Protein AF-A0A182JMR2-F1 (afdb_monomer_lite)

Sequence (77 aa):
MRYTTATTAAVKSIKKQHLVEVRSMANPPAVVKLALESICLLLGENASDWKSIRAVIMRENFINLIKMFSKILSTST

pLDDT: mean 70.47, std 12.39, range [40.59, 86.31]

Radius of gyration: 12.01 Å; chains: 1; bounding box: 22×36×30 Å

Foldseek 3Di:
DPDPDPLLVLLLPDDPVVLVVLLVDPDDDPSVLVNLCVLCVVVVHRPPDPVSSSVLSPDPCNVVSSVVSSVVSVPPD

InterPro domains:
  IPR026983 Dynein heavy chain [PTHR10676] (5-69)

Secondary structure (DSSP, 8-state):
---SSSHHHHHTT--HHHHHHHHH-SS--HHHHHHHHHHHHHTT----SHHHHHHHHTSHHHHHHHHHHHHHHHS--

Structure (mmCIF, N/CA/C/O backbone):
data_AF-A0A182JMR2-F1
#
_entry.id   AF-A0A182JMR2-F1
#
loop_
_atom_site.group_PDB
_atom_site.id
_atom_site.type_symbol
_atom_site.label_atom_id
_atom_site.label_alt_id
_atom_site.label_comp_id
_atom_site.label_asym_id
_atom_site.label_entity_id
_atom_site.label_seq_id
_atom_site.pdbx_PDB_ins_code
_atom_site.Cartn_x
_atom_site.Cartn_y
_atom_site.Cartn_z
_atom_site.occupancy
_atom_site.B_iso_or_equiv
_atom_site.auth_seq_id
_atom_site.auth_comp_id
_atom_site.auth_asym_id
_atom_site.auth_atom_id
_atom_site.pdbx_PDB_model_num
ATOM 1 N N . MET A 1 1 ? -5.154 26.037 -4.029 1.00 44.12 1 MET A N 1
ATOM 2 C CA . MET A 1 1 ? -4.828 24.615 -4.285 1.00 44.12 1 MET A CA 1
ATOM 3 C C . MET A 1 1 ? -5.822 23.736 -3.536 1.00 44.12 1 MET A C 1
ATOM 5 O O . MET A 1 1 ? -5.765 23.692 -2.319 1.00 44.12 1 MET A O 1
ATOM 9 N N . ARG A 1 2 ? -6.783 23.112 -4.229 1.00 40.59 2 ARG A N 1
ATOM 10 C CA . ARG A 1 2 ? -7.859 22.291 -3.633 1.00 40.59 2 ARG A CA 1
ATOM 11 C C . ARG A 1 2 ? -7.867 20.883 -4.246 1.00 40.59 2 ARG A C 1
ATOM 13 O O . ARG A 1 2 ? -8.819 20.523 -4.921 1.00 40.59 2 ARG A O 1
ATOM 20 N N . TYR A 1 3 ? -6.799 20.108 -4.052 1.00 47.00 3 TYR A N 1
ATOM 21 C CA . TYR A 1 3 ? -6.714 18.746 -4.613 1.00 47.00 3 TYR A CA 1
ATOM 22 C C . TYR A 1 3 ? -6.480 17.632 -3.580 1.00 47.00 3 TYR A C 1
ATOM 24 O O . TYR A 1 3 ? -6.431 16.469 -3.955 1.00 47.00 3 TYR A O 1
ATOM 32 N N . THR A 1 4 ? -6.373 17.933 -2.282 1.00 47.84 4 THR A N 1
ATOM 33 C CA . THR A 1 4 ? -5.924 16.937 -1.287 1.00 47.84 4 THR A CA 1
ATOM 34 C C . THR A 1 4 ? -7.019 16.367 -0.380 1.00 47.84 4 THR A C 1
ATOM 36 O O . THR A 1 4 ? -6.741 15.453 0.389 1.00 47.84 4 THR A O 1
ATOM 39 N N . THR A 1 5 ? -8.267 16.845 -0.442 1.00 47.53 5 THR A N 1
ATOM 40 C CA . THR A 1 5 ? -9.300 16.454 0.540 1.00 47.53 5 THR A CA 1
ATOM 41 C C . THR A 1 5 ? -10.117 15.211 0.174 1.00 47.53 5 THR A C 1
ATOM 43 O O . THR A 1 5 ? -10.723 14.624 1.064 1.00 47.53 5 THR A O 1
ATOM 46 N N . ALA A 1 6 ? -10.127 14.758 -1.085 1.00 48.81 6 ALA A N 1
ATOM 47 C CA . ALA A 1 6 ? -10.907 13.578 -1.489 1.00 48.81 6 ALA A CA 1
ATOM 48 C C . ALA A 1 6 ? -10.133 12.250 -1.346 1.00 48.81 6 ALA A C 1
ATOM 50 O O . ALA A 1 6 ? -10.724 11.209 -1.059 1.00 48.81 6 ALA A O 1
ATOM 51 N N . THR A 1 7 ? -8.806 12.271 -1.492 1.00 51.31 7 THR A N 1
ATOM 52 C CA . THR A 1 7 ? -7.957 11.067 -1.444 1.00 51.31 7 THR A CA 1
ATOM 53 C C . THR A 1 7 ? -7.800 10.498 -0.031 1.00 51.31 7 THR A C 1
ATOM 55 O O . THR A 1 7 ? -7.505 9.318 0.125 1.00 51.31 7 THR A O 1
ATOM 58 N N . THR A 1 8 ? -8.018 11.300 1.015 1.00 52.62 8 THR A N 1
ATOM 59 C CA . THR A 1 8 ? -7.798 10.899 2.417 1.00 52.62 8 THR A CA 1
ATOM 60 C C . THR A 1 8 ? -8.924 10.036 2.991 1.00 52.62 8 THR A C 1
ATOM 62 O O . THR A 1 8 ? -8.664 9.155 3.810 1.00 52.62 8 THR A O 1
ATOM 65 N N . ALA A 1 9 ? -10.171 10.230 2.551 1.00 51.19 9 ALA A N 1
AT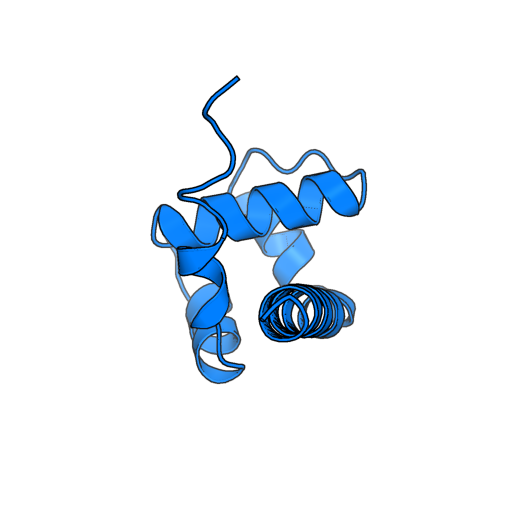OM 66 C CA . ALA A 1 9 ? -11.310 9.431 3.017 1.00 51.19 9 ALA A CA 1
ATOM 67 C C . ALA A 1 9 ? -11.280 7.997 2.456 1.00 51.19 9 ALA A C 1
ATOM 69 O O . ALA A 1 9 ? -11.615 7.034 3.144 1.00 51.19 9 ALA A O 1
ATOM 70 N N . ALA A 1 10 ? -10.802 7.861 1.221 1.00 52.56 10 ALA A N 1
ATOM 71 C CA . ALA A 1 10 ? -10.678 6.616 0.472 1.00 52.56 10 ALA A CA 1
ATOM 72 C C . ALA A 1 10 ? -9.830 5.536 1.166 1.00 52.56 10 ALA A C 1
ATOM 74 O O . ALA A 1 10 ? -10.166 4.353 1.184 1.00 52.56 10 ALA A O 1
ATOM 75 N N . VAL A 1 11 ? -8.716 5.956 1.754 1.00 55.47 11 VAL A N 1
ATOM 76 C CA . VAL A 1 11 ? -7.691 5.071 2.324 1.00 55.47 11 VAL A CA 1
ATOM 77 C C . VAL A 1 11 ? -7.972 4.663 3.770 1.00 55.47 11 VAL A C 1
ATOM 79 O O . VAL A 1 11 ? -7.396 3.683 4.242 1.00 55.47 11 VAL A O 1
ATOM 82 N N . LYS A 1 12 ? -8.896 5.345 4.465 1.00 54.53 12 LYS A N 1
ATOM 83 C CA . LYS A 1 12 ? -9.311 4.976 5.832 1.00 54.53 12 LYS A CA 1
ATOM 84 C C . LYS A 1 12 ? -9.988 3.599 5.899 1.00 54.53 12 LYS A C 1
ATOM 86 O O . LYS A 1 12 ? -9.957 2.976 6.954 1.00 54.53 12 LYS A O 1
ATOM 91 N N . SER A 1 13 ? -10.539 3.090 4.793 1.00 55.56 13 SER A N 1
ATOM 92 C CA . SER A 1 13 ? -11.239 1.791 4.762 1.00 55.56 13 SER A CA 1
ATOM 93 C C . SER A 1 13 ? -10.418 0.614 4.223 1.00 55.56 13 SER A C 1
ATOM 95 O O . SER A 1 13 ? -10.932 -0.505 4.175 1.00 55.56 13 SER A O 1
ATOM 97 N N . ILE A 1 14 ? -9.147 0.797 3.840 1.00 63.53 14 ILE A N 1
ATOM 98 C CA . ILE A 1 14 ? -8.355 -0.309 3.274 1.00 63.53 14 ILE A CA 1
ATOM 99 C C . ILE A 1 14 ? -7.895 -1.256 4.394 1.00 63.53 14 ILE A C 1
ATOM 101 O O . ILE A 1 14 ? -6.827 -1.110 4.986 1.00 63.53 14 ILE A O 1
ATOM 105 N N . LYS A 1 15 ? -8.723 -2.261 4.689 1.00 61.12 15 LYS A N 1
ATOM 106 C CA . LYS A 1 15 ? -8.393 -3.392 5.571 1.00 61.12 15 LYS A CA 1
ATOM 107 C C . LYS A 1 15 ? -7.494 -4.404 4.854 1.00 61.12 15 LYS A C 1
ATOM 109 O O . LYS A 1 15 ? -7.515 -4.527 3.632 1.00 61.12 15 LYS A O 1
ATOM 114 N N . LYS A 1 16 ? -6.768 -5.215 5.634 1.00 64.75 16 LYS A N 1
ATOM 115 C CA . LYS A 1 16 ? -5.915 -6.319 5.141 1.00 64.75 16 LYS A CA 1
ATOM 116 C C . LYS A 1 16 ? -6.645 -7.252 4.155 1.00 64.75 16 LYS A C 1
ATOM 118 O O . LYS A 1 16 ? -6.031 -7.703 3.198 1.00 64.75 16 LYS A O 1
ATOM 123 N N . GLN A 1 17 ? -7.941 -7.499 4.371 1.00 66.19 17 GLN A N 1
ATOM 124 C CA . GLN A 1 17 ? -8.796 -8.291 3.474 1.00 66.19 17 GLN A CA 1
ATOM 125 C C . GLN A 1 17 ? -8.922 -7.670 2.077 1.00 66.19 17 GLN A C 1
ATOM 127 O O . GLN A 1 17 ? -8.729 -8.368 1.087 1.00 66.19 17 GLN A O 1
ATOM 132 N N . HIS A 1 18 ? -9.132 -6.354 1.990 1.00 69.06 18 HIS A N 1
ATOM 133 C CA . HIS A 1 18 ? -9.227 -5.657 0.708 1.00 69.06 18 HIS A CA 1
ATOM 134 C C . HIS A 1 18 ? -7.913 -5.722 -0.080 1.00 69.06 18 HIS A C 1
ATOM 136 O O . HIS A 1 18 ? -7.943 -5.753 -1.300 1.00 69.06 18 HIS A O 1
ATOM 142 N N . LEU A 1 19 ? -6.752 -5.827 0.579 1.00 71.12 19 LEU A N 1
ATOM 143 C CA . LEU A 1 19 ? -5.476 -6.017 -0.125 1.00 71.12 19 LEU A CA 1
ATOM 144 C C . LEU A 1 19 ? -5.375 -7.378 -0.825 1.00 71.12 19 LEU A C 1
ATOM 146 O O . LEU A 1 19 ? -4.805 -7.464 -1.911 1.00 71.12 19 LEU A O 1
ATOM 150 N N . VAL A 1 20 ? -5.921 -8.434 -0.216 1.00 73.69 20 VAL A N 1
ATOM 151 C CA . VAL A 1 20 ? -5.962 -9.774 -0.824 1.00 73.69 20 VAL A CA 1
ATOM 152 C C . VAL A 1 20 ? -6.882 -9.771 -2.046 1.00 73.69 20 VAL A C 1
ATOM 154 O O . VAL A 1 20 ? -6.521 -10.313 -3.092 1.00 73.69 20 VAL A O 1
ATOM 157 N N . GLU A 1 21 ? -8.022 -9.086 -1.949 1.00 77.50 21 GLU A N 1
ATOM 158 C CA . GLU A 1 21 ? -8.935 -8.907 -3.080 1.00 77.50 21 GLU A CA 1
ATOM 159 C C . GLU A 1 21 ? -8.291 -8.093 -4.206 1.00 77.50 21 GLU A C 1
ATOM 161 O O . GLU A 1 21 ? -8.286 -8.526 -5.355 1.00 77.50 21 GLU A O 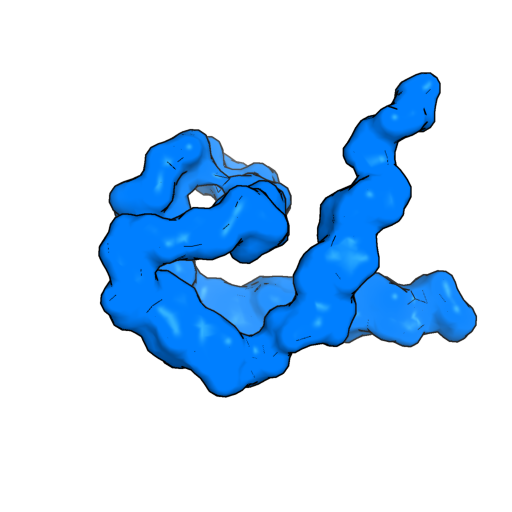1
ATOM 166 N N . VAL A 1 22 ? -7.644 -6.971 -3.882 1.00 77.44 22 VAL A N 1
ATOM 167 C CA . VAL A 1 22 ? -6.991 -6.082 -4.858 1.00 77.44 22 VAL A CA 1
ATOM 168 C C . VAL A 1 22 ? -5.875 -6.790 -5.638 1.00 77.44 22 VAL A C 1
ATOM 170 O O . VAL A 1 22 ? -5.693 -6.510 -6.820 1.00 77.44 22 VAL A O 1
ATOM 173 N N . ARG A 1 23 ? -5.160 -7.754 -5.038 1.00 74.94 23 ARG A N 1
ATOM 174 C CA . ARG A 1 23 ? -4.158 -8.582 -5.750 1.00 74.94 23 ARG A CA 1
ATOM 175 C C . ARG A 1 23 ? -4.772 -9.517 -6.793 1.00 74.94 23 ARG A C 1
ATOM 177 O O . ARG A 1 23 ? -4.112 -9.843 -7.787 1.00 74.94 23 ARG A O 1
ATOM 184 N N . SER A 1 24 ? -6.004 -9.946 -6.544 1.00 78.88 24 SER A N 1
ATOM 185 C CA . SER A 1 24 ? -6.760 -10.882 -7.381 1.00 78.88 24 SER A CA 1
ATOM 186 C C . SER A 1 24 ? -7.611 -10.162 -8.432 1.00 78.88 24 SER A C 1
ATOM 188 O O . SER A 1 24 ? -8.027 -10.769 -9.414 1.00 78.88 24 SER A O 1
ATOM 190 N N . MET A 1 25 ? -7.841 -8.859 -8.259 1.00 78.31 25 MET A N 1
ATOM 191 C CA . MET A 1 25 ? -8.584 -8.030 -9.200 1.00 78.31 25 MET A CA 1
ATOM 192 C C . MET A 1 25 ? -7.821 -7.831 -10.515 1.00 78.31 25 MET A C 1
ATOM 194 O O . MET A 1 25 ? -6.664 -7.407 -10.541 1.00 78.31 25 MET A O 1
ATOM 198 N N . ALA A 1 26 ? -8.509 -8.070 -11.632 1.00 77.06 26 ALA A N 1
ATOM 199 C CA . ALA A 1 26 ? -8.020 -7.695 -12.958 1.00 77.06 26 ALA A CA 1
ATOM 200 C C . ALA A 1 26 ? -8.080 -6.173 -13.176 1.00 77.06 26 ALA A C 1
ATOM 202 O O . ALA A 1 26 ? -7.209 -5.620 -13.844 1.00 77.06 26 ALA A O 1
ATOM 203 N N . ASN A 1 27 ? -9.072 -5.504 -12.574 1.00 75.75 27 ASN A N 1
ATOM 204 C CA . ASN A 1 27 ? -9.278 -4.062 -12.661 1.00 75.75 27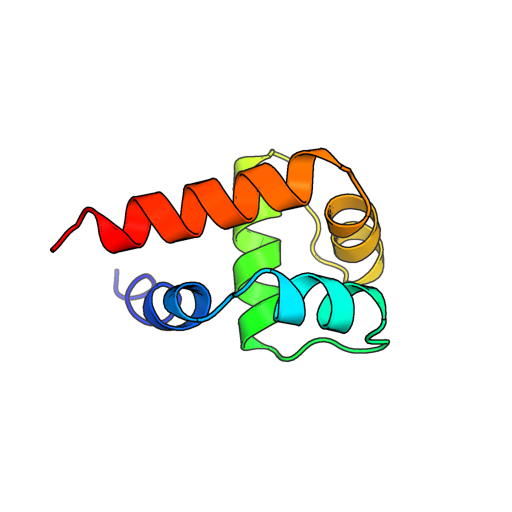 ASN A CA 1
ATOM 205 C C . ASN A 1 27 ? -9.672 -3.493 -11.281 1.00 75.75 27 ASN A C 1
ATOM 207 O O . ASN A 1 27 ? -10.736 -3.852 -10.771 1.00 75.75 27 ASN A O 1
ATOM 211 N N . PRO A 1 28 ? -8.839 -2.654 -10.640 1.00 76.00 28 PRO A N 1
ATOM 212 C CA . PRO A 1 28 ? -9.155 -2.090 -9.334 1.00 76.00 28 PRO A CA 1
ATOM 213 C C . PRO A 1 28 ? -10.169 -0.934 -9.445 1.00 76.00 28 PRO A C 1
ATOM 215 O O . PRO A 1 28 ? -10.207 -0.227 -10.454 1.00 76.00 28 PRO A O 1
ATOM 218 N N . PRO A 1 29 ? -10.940 -0.656 -8.381 1.00 79.25 29 PRO A N 1
ATOM 219 C CA . PRO A 1 29 ? -11.730 0.568 -8.279 1.00 79.25 29 PRO A CA 1
ATOM 220 C C . PRO A 1 29 ? -10.849 1.823 -8.399 1.00 79.25 29 PRO A C 1
ATOM 222 O O . PRO A 1 29 ? -9.732 1.845 -7.877 1.00 79.25 29 PRO A O 1
ATOM 225 N N . ALA A 1 30 ? -11.367 2.903 -8.999 1.00 76.81 30 ALA A N 1
ATOM 226 C CA . ALA A 1 30 ? -10.630 4.166 -9.181 1.00 76.81 30 ALA A CA 1
ATOM 227 C C . ALA A 1 30 ? -10.030 4.704 -7.868 1.00 76.81 30 ALA A C 1
ATOM 229 O O . ALA A 1 30 ? -8.895 5.169 -7.826 1.00 76.81 30 ALA A O 1
ATOM 230 N N . VAL A 1 31 ? -10.774 4.550 -6.773 1.00 71.62 31 VAL A N 1
ATOM 231 C CA . VAL A 1 31 ? -10.360 4.941 -5.423 1.00 71.62 31 VAL A CA 1
ATOM 232 C C . VAL A 1 31 ? -9.137 4.164 -4.915 1.00 71.62 31 VAL A C 1
ATOM 234 O O . VAL A 1 31 ? -8.250 4.734 -4.283 1.00 71.62 31 VAL A O 1
ATOM 237 N N . VAL A 1 32 ? -9.054 2.871 -5.237 1.00 76.88 32 VAL A N 1
ATOM 238 C CA . VAL A 1 32 ? -7.923 2.009 -4.880 1.00 76.88 32 VAL A CA 1
ATOM 239 C C . VAL A 1 32 ? -6.725 2.351 -5.757 1.00 76.88 32 VAL A C 1
ATOM 241 O O . VAL A 1 32 ? -5.624 2.513 -5.237 1.00 76.88 32 VAL A O 1
ATOM 244 N N . LYS A 1 33 ? -6.937 2.535 -7.067 1.00 78.94 33 LYS A N 1
ATOM 245 C CA . LYS A 1 33 ? -5.877 2.929 -8.002 1.00 78.94 33 LYS A CA 1
ATOM 246 C C . LYS A 1 33 ? -5.186 4.222 -7.557 1.00 78.94 33 LYS A C 1
ATOM 248 O O . LYS A 1 33 ? -3.968 4.235 -7.467 1.00 78.94 33 LYS A O 1
ATOM 253 N N . LEU A 1 34 ? -5.944 5.254 -7.184 1.00 77.38 34 LEU A N 1
ATOM 254 C CA . LEU A 1 34 ? -5.388 6.534 -6.722 1.00 77.38 34 LEU A CA 1
ATOM 255 C C . LEU A 1 34 ? -4.567 6.413 -5.428 1.00 77.38 34 LEU A C 1
ATOM 257 O O . LEU A 1 34 ? -3.512 7.037 -5.292 1.00 77.38 34 LEU A O 1
ATOM 261 N N . ALA A 1 35 ? -5.025 5.597 -4.476 1.00 77.50 35 ALA A N 1
ATOM 262 C CA . ALA A 1 35 ? -4.275 5.329 -3.249 1.00 77.50 35 ALA A CA 1
ATOM 263 C C . ALA A 1 35 ? -2.934 4.642 -3.544 1.00 77.50 35 ALA A C 1
ATOM 265 O O . ALA A 1 35 ? -1.905 4.977 -2.961 1.00 77.50 35 ALA A O 1
ATOM 266 N N . LEU A 1 36 ? -2.949 3.692 -4.474 1.00 79.31 36 LEU A N 1
ATOM 267 C CA . LEU A 1 36 ? -1.768 2.955 -4.899 1.00 79.31 36 LEU A CA 1
ATOM 268 C C . LEU A 1 36 ? -0.778 3.826 -5.662 1.00 79.31 36 LEU A C 1
ATOM 270 O O . LEU A 1 36 ? 0.417 3.754 -5.399 1.00 79.31 36 LEU A O 1
ATOM 274 N N . GLU A 1 37 ? -1.283 4.677 -6.549 1.00 80.94 37 GLU A N 1
ATOM 275 C CA . GLU A 1 37 ? -0.493 5.667 -7.279 1.00 80.94 37 GLU A CA 1
ATOM 276 C C . GLU A 1 37 ? 0.244 6.597 -6.305 1.00 80.94 37 GLU A C 1
ATOM 278 O O . GLU A 1 37 ? 1.438 6.839 -6.453 1.00 80.94 37 GLU A O 1
ATOM 283 N N . SER A 1 38 ? -0.437 7.022 -5.233 1.00 76.81 38 SER A N 1
ATOM 284 C CA . SER A 1 38 ? 0.152 7.852 -4.173 1.00 76.81 38 SER A CA 1
ATOM 285 C C . SER A 1 38 ? 1.282 7.134 -3.423 1.00 76.81 38 SER A C 1
ATOM 287 O O . SER A 1 38 ? 2.298 7.744 -3.096 1.00 76.81 38 SER A O 1
ATOM 289 N N . ILE A 1 39 ? 1.136 5.832 -3.158 1.00 77.44 39 ILE A N 1
ATOM 290 C CA . ILE A 1 39 ? 2.174 5.022 -2.498 1.00 77.44 39 ILE A CA 1
ATOM 291 C C . ILE A 1 39 ? 3.363 4.790 -3.429 1.00 77.44 39 ILE A C 1
ATOM 293 O O . ILE A 1 39 ? 4.506 4.849 -2.985 1.00 77.44 39 ILE A O 1
ATOM 297 N N . CYS A 1 40 ? 3.109 4.558 -4.712 1.00 81.12 40 CYS A N 1
ATOM 298 C CA . CYS A 1 40 ? 4.149 4.457 -5.727 1.00 81.12 40 CYS A CA 1
ATOM 299 C C . CYS A 1 40 ? 4.950 5.761 -5.838 1.00 81.12 40 CYS A C 1
ATOM 301 O O . CYS A 1 40 ? 6.177 5.724 -5.755 1.00 81.12 40 CYS A O 1
ATOM 303 N N . LEU A 1 41 ? 4.274 6.912 -5.861 1.00 79.50 41 LEU A N 1
ATOM 304 C CA . LEU A 1 41 ? 4.913 8.228 -5.771 1.00 79.50 41 LEU A CA 1
ATOM 305 C C . LEU A 1 41 ? 5.784 8.378 -4.516 1.00 79.50 41 LEU A C 1
ATOM 307 O O . LEU A 1 41 ? 6.918 8.839 -4.616 1.00 79.50 41 LEU A O 1
ATOM 311 N N . LEU A 1 42 ? 5.292 7.954 -3.347 1.00 75.38 42 LEU A N 1
ATOM 312 C CA . LEU A 1 42 ? 6.051 7.995 -2.087 1.00 75.38 42 LEU A CA 1
ATOM 313 C C . LEU A 1 42 ? 7.284 7.084 -2.097 1.00 75.38 42 LEU A C 1
ATOM 315 O O . LEU A 1 42 ? 8.290 7.402 -1.468 1.00 75.38 42 LEU A O 1
ATOM 319 N N . LEU A 1 43 ? 7.209 5.958 -2.803 1.00 77.44 43 LEU A N 1
ATOM 320 C CA . LEU A 1 43 ? 8.332 5.049 -3.022 1.00 77.44 43 LEU A CA 1
ATOM 321 C C . LEU A 1 43 ? 9.333 5.566 -4.064 1.00 77.44 43 LEU A C 1
ATOM 323 O O . LEU A 1 43 ? 10.390 4.963 -4.229 1.00 77.44 43 LEU A O 1
ATOM 327 N N . GLY A 1 44 ? 9.006 6.645 -4.781 1.00 78.88 44 GLY A N 1
ATOM 328 C CA . GLY A 1 44 ? 9.772 7.112 -5.935 1.00 78.88 44 GLY A CA 1
ATOM 329 C C . GLY A 1 44 ? 9.627 6.213 -7.168 1.00 78.88 44 GLY A C 1
ATOM 330 O O . GLY A 1 44 ? 10.353 6.393 -8.143 1.00 78.88 44 GLY A O 1
ATOM 331 N N . GLU A 1 45 ? 8.694 5.256 -7.158 1.00 79.88 45 GLU A N 1
ATOM 332 C CA . GLU A 1 45 ? 8.370 4.438 -8.324 1.00 79.88 45 GLU A CA 1
ATOM 333 C C . GLU A 1 45 ? 7.201 5.075 -9.079 1.00 79.88 45 GLU A C 1
ATOM 335 O O . GLU A 1 45 ? 6.071 5.099 -8.602 1.00 79.88 45 GLU A O 1
ATOM 340 N N . ASN A 1 46 ? 7.445 5.575 -10.290 1.00 72.94 46 ASN A N 1
ATOM 341 C CA . ASN A 1 46 ? 6.376 6.082 -11.150 1.00 72.94 46 ASN A CA 1
ATOM 342 C C . ASN A 1 46 ? 5.576 4.912 -11.742 1.00 72.94 46 ASN A C 1
ATOM 344 O O . ASN A 1 46 ? 5.877 4.409 -12.824 1.00 72.94 46 ASN A O 1
ATOM 348 N N . ALA A 1 47 ? 4.563 4.451 -11.010 1.00 76.62 47 ALA A N 1
ATOM 349 C CA . ALA A 1 47 ? 3.644 3.421 -11.468 1.00 76.62 47 ALA A CA 1
ATOM 350 C C . ALA A 1 47 ? 2.315 4.053 -11.905 1.00 76.62 47 ALA A C 1
ATOM 352 O O . ALA A 1 47 ? 1.370 4.147 -11.127 1.00 76.62 47 ALA A O 1
ATOM 353 N N . SER A 1 48 ? 2.248 4.468 -13.168 1.00 77.12 48 SER A N 1
ATOM 354 C CA . SER A 1 48 ? 1.037 5.033 -13.790 1.00 77.12 48 SER A CA 1
ATOM 355 C C . SER A 1 48 ? 0.058 3.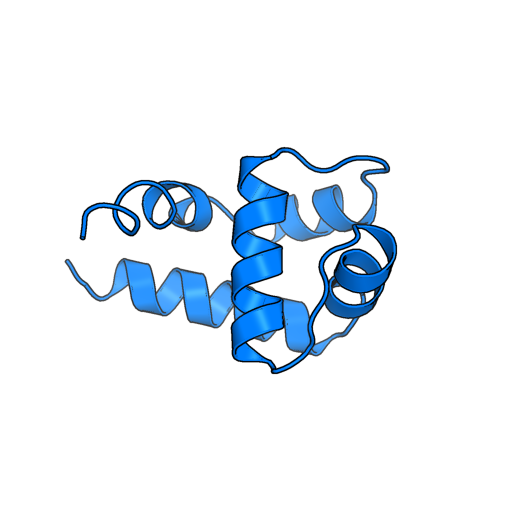944 -14.260 1.00 77.12 48 SER A C 1
ATOM 357 O O . SER A 1 48 ? -1.160 4.142 -14.337 1.00 77.12 48 SER A O 1
ATOM 359 N N . ASP A 1 49 ? 0.592 2.756 -14.548 1.00 85.06 49 ASP A N 1
ATOM 360 C CA . ASP A 1 49 ? -0.152 1.619 -15.077 1.00 85.06 49 ASP A CA 1
ATOM 361 C C . ASP A 1 49 ? -0.475 0.587 -14.003 1.00 85.06 49 ASP A C 1
ATOM 363 O O . ASP A 1 49 ? 0.348 0.269 -13.142 1.00 85.06 49 ASP A O 1
ATOM 367 N N . TRP A 1 50 ? -1.645 -0.050 -14.127 1.00 82.50 50 TRP A N 1
ATOM 368 C CA . TRP A 1 50 ? -2.047 -1.127 -13.219 1.00 82.50 50 TRP A CA 1
ATOM 369 C C . TRP A 1 50 ? -1.028 -2.269 -13.178 1.00 82.50 50 TRP A C 1
ATOM 371 O O . TRP A 1 50 ? -0.820 -2.867 -12.131 1.00 82.50 50 TRP A O 1
ATOM 381 N N . LYS A 1 51 ? -0.343 -2.550 -14.289 1.00 83.50 51 LYS A N 1
ATOM 382 C CA . LYS A 1 51 ? 0.679 -3.602 -14.362 1.00 83.50 51 LYS A CA 1
ATOM 383 C C . LYS A 1 51 ? 1.870 -3.305 -13.442 1.00 83.50 51 LYS A C 1
ATOM 385 O O . LYS A 1 51 ? 2.287 -4.184 -12.688 1.00 83.50 51 LYS A O 1
ATOM 390 N N . SER A 1 52 ? 2.357 -2.065 -13.458 1.00 86.31 52 SER A N 1
ATOM 391 C CA . SER A 1 52 ? 3.437 -1.589 -12.588 1.00 86.31 52 SER A CA 1
ATOM 392 C C . SER A 1 52 ? 2.971 -1.515 -11.139 1.00 86.31 52 SER A C 1
ATOM 394 O O . SER A 1 52 ? 3.619 -2.060 -10.251 1.00 86.31 52 SER A O 1
ATOM 396 N N . ILE A 1 53 ? 1.783 -0.953 -10.907 1.00 84.88 53 ILE A N 1
ATOM 397 C CA . ILE A 1 53 ? 1.162 -0.886 -9.583 1.00 84.88 53 ILE A CA 1
ATOM 398 C C . ILE A 1 53 ? 1.007 -2.296 -8.986 1.00 84.88 53 ILE A C 1
ATOM 400 O O . ILE A 1 53 ? 1.359 -2.529 -7.834 1.00 84.88 53 ILE A O 1
ATOM 404 N N . ARG A 1 54 ? 0.549 -3.274 -9.774 1.00 83.44 54 ARG A N 1
ATOM 405 C CA . ARG A 1 54 ? 0.399 -4.674 -9.355 1.00 83.44 54 ARG A CA 1
ATOM 406 C C . ARG A 1 54 ? 1.734 -5.294 -8.961 1.00 83.44 54 ARG A C 1
ATOM 408 O O . ARG A 1 54 ? 1.773 -6.024 -7.974 1.00 83.44 54 ARG A O 1
ATOM 415 N N . ALA A 1 55 ? 2.813 -4.989 -9.681 1.00 85.81 55 ALA A N 1
ATOM 416 C CA . ALA A 1 55 ? 4.153 -5.430 -9.305 1.00 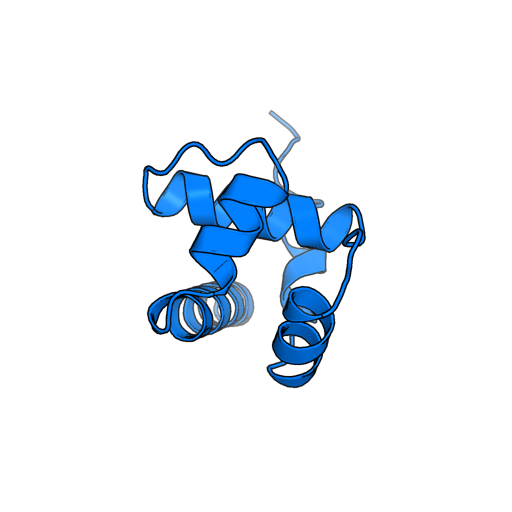85.81 55 ALA A CA 1
ATOM 417 C C . ALA A 1 55 ? 4.566 -4.874 -7.932 1.00 85.81 55 ALA A C 1
ATOM 419 O O . ALA A 1 55 ? 5.128 -5.614 -7.129 1.00 85.81 55 ALA A O 1
ATOM 420 N N . VAL A 1 56 ? 4.219 -3.620 -7.623 1.00 84.75 56 VAL A N 1
ATOM 421 C CA . VAL A 1 56 ? 4.463 -3.011 -6.305 1.00 84.75 56 VAL A CA 1
ATOM 422 C C . VAL A 1 56 ? 3.592 -3.647 -5.223 1.00 84.75 56 VAL A C 1
ATOM 424 O O . VAL A 1 56 ? 4.115 -4.024 -4.179 1.00 84.75 56 VAL A O 1
ATOM 427 N N . ILE A 1 57 ? 2.297 -3.864 -5.480 1.00 80.56 57 ILE A N 1
ATOM 428 C CA . ILE A 1 57 ? 1.367 -4.516 -4.536 1.00 80.56 57 ILE A CA 1
ATOM 429 C C . ILE A 1 57 ? 1.805 -5.941 -4.191 1.00 80.56 57 ILE A C 1
ATOM 431 O O . ILE A 1 57 ? 1.572 -6.431 -3.086 1.00 80.56 57 ILE A O 1
ATOM 435 N N . MET A 1 58 ? 2.417 -6.630 -5.154 1.00 81.81 58 MET A N 1
ATOM 436 C CA . MET A 1 58 ? 2.928 -7.983 -4.977 1.00 81.81 58 MET A CA 1
ATOM 437 C C . MET A 1 58 ? 4.137 -8.048 -4.034 1.00 81.81 58 MET A C 1
ATOM 439 O O . MET A 1 58 ? 4.405 -9.131 -3.513 1.00 81.81 58 MET A O 1
ATOM 443 N N . ARG A 1 59 ? 4.832 -6.928 -3.785 1.00 83.81 59 ARG A N 1
ATOM 444 C CA . ARG A 1 59 ? 5.972 -6.867 -2.861 1.00 83.81 59 ARG A CA 1
ATOM 445 C C . ARG A 1 59 ? 5.509 -7.018 -1.416 1.00 83.81 59 ARG A C 1
ATOM 447 O O . ARG A 1 59 ? 4.488 -6.479 -1.002 1.00 83.81 59 ARG A O 1
ATOM 454 N N . GLU A 1 60 ? 6.312 -7.686 -0.604 1.00 75.69 60 GLU A N 1
ATOM 455 C CA . GLU A 1 60 ? 5.983 -7.967 0.800 1.00 75.69 60 GLU A CA 1
ATOM 456 C C . GLU A 1 60 ? 5.914 -6.684 1.649 1.00 75.69 60 GLU A C 1
ATOM 458 O O . GLU A 1 60 ? 5.038 -6.528 2.504 1.00 75.69 60 GLU A O 1
ATOM 463 N N . ASN A 1 61 ? 6.764 -5.702 1.325 1.00 77.31 61 ASN A N 1
ATOM 464 C CA . ASN A 1 61 ? 6.795 -4.392 1.983 1.00 77.31 61 ASN A CA 1
ATOM 465 C C . ASN A 1 61 ? 5.543 -3.547 1.723 1.00 77.31 61 ASN A C 1
ATOM 467 O O . ASN A 1 61 ? 5.242 -2.635 2.495 1.00 77.31 61 ASN A O 1
ATOM 471 N N . PHE A 1 62 ? 4.778 -3.851 0.676 1.00 77.75 62 PHE A N 1
ATOM 472 C CA . PHE A 1 62 ? 3.609 -3.070 0.296 1.00 77.75 62 PHE A CA 1
ATOM 473 C C . PHE A 1 62 ? 2.509 -3.086 1.367 1.00 77.75 62 PHE A C 1
ATOM 475 O O . PHE A 1 62 ? 1.912 -2.054 1.681 1.00 77.75 62 PHE A O 1
ATOM 482 N N . ILE A 1 63 ? 2.289 -4.242 2.003 1.00 76.94 63 ILE A N 1
ATOM 483 C CA . ILE A 1 63 ? 1.330 -4.373 3.109 1.00 76.94 63 ILE A CA 1
ATOM 484 C C . ILE A 1 63 ? 1.722 -3.448 4.268 1.00 76.94 63 ILE A C 1
ATOM 486 O O . ILE A 1 63 ? 0.853 -2.882 4.934 1.00 76.94 63 ILE A O 1
ATOM 490 N N . ASN A 1 64 ? 3.024 -3.293 4.518 1.00 77.88 64 ASN A N 1
ATOM 491 C CA . ASN A 1 64 ? 3.525 -2.434 5.582 1.00 77.88 64 ASN A CA 1
ATOM 492 C C . ASN A 1 64 ? 3.302 -0.948 5.262 1.00 77.88 64 ASN A C 1
ATOM 494 O O . ASN A 1 64 ? 2.873 -0.198 6.135 1.00 77.88 64 ASN A O 1
ATOM 498 N N . LEU A 1 65 ? 3.494 -0.547 4.002 1.00 76.25 65 LEU A N 1
ATOM 499 C CA . LEU A 1 65 ? 3.253 0.822 3.530 1.00 76.25 65 LEU A CA 1
ATOM 500 C C . LEU A 1 65 ? 1.776 1.212 3.601 1.00 76.25 65 LEU A C 1
ATOM 502 O O . LEU A 1 65 ? 1.458 2.280 4.113 1.00 76.25 65 LEU A O 1
ATOM 506 N N . ILE A 1 66 ? 0.862 0.332 3.176 1.00 75.56 66 ILE A N 1
ATOM 507 C CA . ILE A 1 66 ? -0.586 0.572 3.304 1.00 75.56 66 ILE A CA 1
ATOM 508 C C . ILE A 1 66 ? -0.983 0.746 4.773 1.00 75.56 66 ILE A C 1
ATOM 510 O O . ILE A 1 66 ? -1.710 1.678 5.114 1.00 75.56 66 ILE A O 1
ATOM 514 N N . LYS A 1 67 ? -0.502 -0.137 5.660 1.00 73.88 67 LYS A N 1
ATOM 515 C CA . LYS A 1 67 ? -0.768 -0.026 7.102 1.00 73.88 67 LYS A CA 1
ATOM 516 C C . LYS A 1 67 ? -0.228 1.281 7.672 1.00 73.88 67 LYS A C 1
ATOM 518 O O . LYS A 1 67 ? -0.914 1.921 8.462 1.00 73.88 67 LYS A O 1
ATOM 523 N N . MET A 1 68 ? 0.987 1.665 7.285 1.00 75.31 68 MET A N 1
ATOM 524 C CA . MET A 1 68 ? 1.615 2.912 7.711 1.00 75.31 68 MET A CA 1
ATOM 525 C C . MET A 1 68 ? 0.800 4.120 7.242 1.00 75.31 68 MET A C 1
ATOM 527 O O . MET A 1 68 ? 0.500 4.993 8.050 1.00 75.31 68 MET A O 1
ATOM 531 N N . PHE A 1 69 ? 0.351 4.131 5.988 1.00 72.50 69 PHE A N 1
ATOM 532 C CA . PHE A 1 69 ? -0.474 5.203 5.435 1.00 72.50 69 PHE A CA 1
ATOM 533 C C . PHE A 1 69 ? -1.838 5.313 6.135 1.00 72.50 69 PHE A C 1
ATOM 535 O O . PHE A 1 69 ? -2.246 6.396 6.553 1.00 72.50 69 PHE A O 1
ATOM 542 N N . SER A 1 70 ? -2.515 4.179 6.349 1.00 69.38 70 SER A N 1
ATOM 543 C CA . SER A 1 70 ? -3.769 4.107 7.113 1.00 69.38 70 SER A CA 1
ATOM 544 C C . SER A 1 70 ? -3.597 4.598 8.558 1.00 69.38 70 SER A C 1
ATOM 546 O O . SER A 1 70 ? -4.447 5.329 9.079 1.00 69.38 70 SER A O 1
ATOM 548 N N . LYS A 1 71 ? -2.468 4.260 9.196 1.00 66.94 71 LYS A N 1
ATOM 549 C CA . LYS A 1 71 ? -2.131 4.703 10.553 1.00 66.94 71 LYS A CA 1
ATOM 550 C C . LYS A 1 71 ? -1.913 6.214 10.622 1.00 66.94 71 LYS A C 1
ATOM 552 O O . LYS A 1 71 ? -2.519 6.845 11.480 1.00 66.94 71 LYS A O 1
ATOM 557 N N . ILE A 1 72 ? -1.133 6.788 9.702 1.00 64.81 72 ILE A N 1
ATOM 558 C CA . ILE A 1 72 ? -0.853 8.236 9.641 1.00 64.81 72 ILE A CA 1
ATOM 559 C C . ILE A 1 72 ? -2.155 9.046 9.558 1.00 64.81 72 ILE A C 1
ATOM 561 O O . ILE 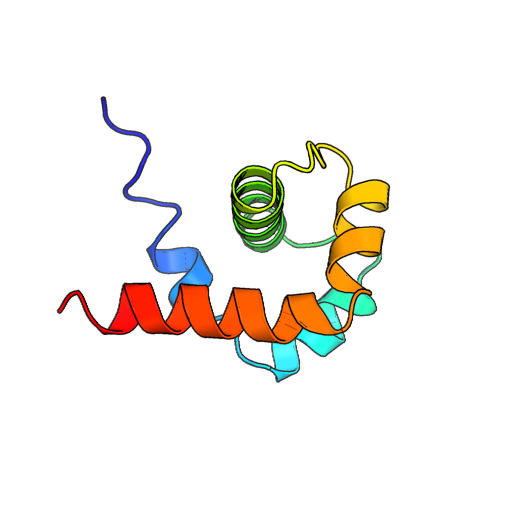A 1 72 ? -2.316 10.048 10.250 1.00 64.81 72 ILE A O 1
ATOM 565 N N . LEU A 1 73 ? -3.126 8.580 8.773 1.00 62.59 73 LEU A N 1
ATOM 566 C CA . LEU A 1 73 ? -4.415 9.260 8.602 1.00 62.59 73 LEU A CA 1
ATOM 567 C C . LEU A 1 73 ? -5.399 9.056 9.756 1.00 62.59 73 LEU A C 1
ATOM 569 O O . LEU A 1 73 ? -6.372 9.802 9.872 1.00 62.59 73 LEU A O 1
ATOM 573 N N . SER A 1 74 ? -5.173 8.043 10.591 1.00 54.59 74 SER A N 1
ATOM 574 C CA . SER A 1 74 ? -5.958 7.814 11.807 1.00 54.59 74 SER A CA 1
ATOM 575 C C . SER A 1 74 ? -5.442 8.642 12.987 1.00 54.59 74 SER A C 1
ATOM 577 O O . SER A 1 74 ? -6.205 8.908 13.904 1.00 54.59 74 SER A O 1
ATOM 579 N N . THR A 1 75 ? -4.178 9.077 12.956 1.00 51.59 75 THR A N 1
ATOM 580 C CA . THR A 1 75 ? -3.541 9.884 14.014 1.00 51.59 75 THR A CA 1
ATOM 581 C C . THR A 1 75 ? -3.700 11.402 13.856 1.00 51.59 75 THR A C 1
ATOM 583 O O . THR A 1 75 ? -3.234 12.138 14.715 1.00 51.59 75 THR A O 1
ATOM 586 N N . SER A 1 76 ? -4.340 11.893 12.788 1.00 45.19 76 SER A N 1
ATOM 587 C CA . SER A 1 76 ? -4.645 13.327 12.594 1.00 45.19 76 SER A CA 1
ATOM 588 C C . SER A 1 76 ? -6.090 13.696 12.967 1.00 45.19 76 SER A C 1
ATOM 590 O O . SER A 1 76 ? -6.715 14.518 12.298 1.00 45.19 76 SER A O 1
ATOM 592 N N . THR A 1 77 ? -6.650 13.069 14.001 1.00 43.12 77 THR A N 1
ATOM 593 C CA . THR A 1 77 ? -7.880 13.520 14.675 1.00 43.12 77 THR A CA 1
ATOM 594 C C . THR A 1 77 ? -7.579 13.722 16.146 1.00 43.12 77 THR A C 1
ATOM 596 O O . THR A 1 77 ? -6.862 12.858 16.698 1.00 43.12 77 THR A O 1
#

Organism: Anopheles atroparvus (NCBI:txid41427)